Protein AF-A0A7X6CLP2-F1 (afdb_monomer_lite)

Structure (mmCIF, N/CA/C/O backbone):
data_AF-A0A7X6CLP2-F1
#
_entry.id   AF-A0A7X6CLP2-F1
#
loop_
_atom_site.group_PDB
_atom_site.id
_atom_site.type_symbol
_atom_site.label_atom_id
_atom_site.label_alt_id
_atom_site.label_comp_id
_atom_site.label_asym_id
_atom_site.label_entity_id
_atom_site.label_seq_id
_atom_site.pdbx_PDB_ins_code
_atom_site.Cartn_x
_atom_site.Cartn_y
_atom_site.Cartn_z
_atom_site.occupancy
_atom_site.B_iso_or_equiv
_atom_site.auth_seq_id
_atom_site.auth_comp_id
_atom_site.auth_asym_id
_atom_site.auth_atom_id
_atom_site.pdbx_PDB_model_num
ATOM 1 N N . MET A 1 1 ? 33.850 -14.300 28.738 1.00 42.66 1 MET A N 1
ATOM 2 C CA . MET A 1 1 ? 34.182 -12.861 28.659 1.00 42.66 1 MET A CA 1
ATOM 3 C C . MET A 1 1 ? 33.510 -12.278 27.427 1.00 42.66 1 MET A C 1
ATOM 5 O O . MET A 1 1 ? 34.044 -12.449 26.347 1.00 42.66 1 MET A O 1
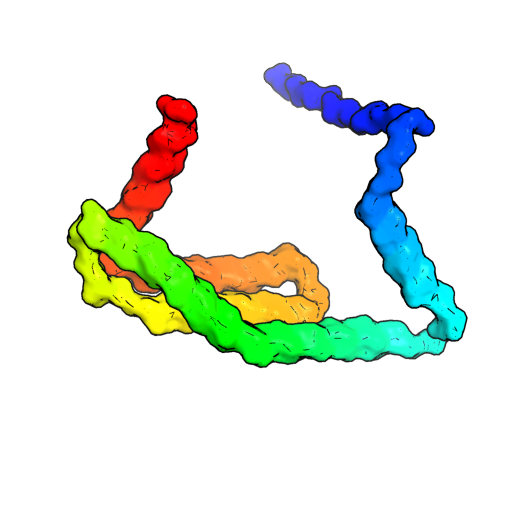ATOM 9 N N . THR A 1 2 ? 32.344 -11.651 27.601 1.00 39.56 2 THR A N 1
ATOM 10 C CA . THR A 1 2 ? 31.773 -10.596 26.737 1.00 39.56 2 THR A CA 1
ATOM 11 C C . THR A 1 2 ? 30.678 -9.920 27.561 1.00 39.56 2 THR A C 1
ATOM 13 O O . THR A 1 2 ? 29.558 -10.418 27.668 1.00 39.56 2 THR A O 1
ATOM 16 N N . THR A 1 3 ? 31.055 -8.846 28.245 1.00 40.41 3 THR A N 1
ATOM 17 C CA . THR A 1 3 ? 30.178 -8.030 29.085 1.00 40.41 3 THR A CA 1
ATOM 18 C C . THR A 1 3 ? 29.421 -7.062 28.180 1.00 40.41 3 THR A C 1
ATOM 20 O O . THR A 1 3 ? 30.044 -6.271 27.478 1.00 40.41 3 THR A O 1
ATOM 23 N N . TYR A 1 4 ? 28.091 -7.130 28.174 1.00 40.06 4 TYR A N 1
ATOM 24 C CA . TYR A 1 4 ? 27.251 -6.109 27.548 1.00 40.06 4 TYR A CA 1
ATOM 25 C C . TYR A 1 4 ? 27.248 -4.853 28.434 1.00 40.06 4 TYR A C 1
ATOM 27 O O . TYR A 1 4 ? 26.977 -4.983 29.632 1.00 40.06 4 TYR A O 1
ATOM 35 N N . PRO A 1 5 ? 27.519 -3.645 27.907 1.00 47.09 5 PRO A N 1
ATOM 36 C CA . PRO A 1 5 ? 27.315 -2.426 28.672 1.00 47.09 5 PRO A CA 1
ATOM 37 C C . PRO A 1 5 ? 25.812 -2.174 28.827 1.00 47.09 5 PRO A C 1
ATOM 39 O O . PRO A 1 5 ? 25.108 -1.770 27.903 1.00 47.09 5 PRO A O 1
ATOM 42 N N . SER A 1 6 ? 25.334 -2.458 30.033 1.00 50.47 6 SER A N 1
ATOM 43 C CA . SER A 1 6 ? 24.035 -2.054 30.546 1.00 50.47 6 SER A CA 1
ATOM 44 C C . SER A 1 6 ? 24.122 -0.593 30.994 1.00 50.47 6 SER A C 1
ATOM 46 O O . SER A 1 6 ? 24.844 -0.298 31.938 1.00 50.47 6 SER A O 1
ATOM 48 N N . SER A 1 7 ? 23.442 0.308 30.283 1.00 41.69 7 SER A N 1
ATOM 49 C CA . SER A 1 7 ? 22.670 1.450 30.806 1.00 41.69 7 SER A CA 1
ATOM 50 C C . SER A 1 7 ? 22.560 2.526 29.724 1.00 41.69 7 SER A C 1
ATOM 52 O O . SER A 1 7 ? 23.464 3.341 29.540 1.00 41.69 7 SER A O 1
ATOM 54 N N . VAL A 1 8 ? 21.426 2.576 29.030 1.00 50.62 8 VAL A N 1
ATOM 55 C CA . VAL A 1 8 ? 20.935 3.871 28.555 1.00 50.62 8 VAL A CA 1
ATOM 56 C C . VAL A 1 8 ? 20.259 4.479 29.774 1.00 50.62 8 VAL A C 1
ATOM 58 O O . VAL A 1 8 ? 19.252 3.953 30.248 1.00 50.62 8 VAL A O 1
ATOM 61 N N . GLN A 1 9 ? 20.886 5.498 30.356 1.00 44.38 9 GLN A N 1
ATOM 62 C CA . GLN A 1 9 ? 20.299 6.224 31.474 1.00 44.38 9 GLN A CA 1
ATOM 63 C C . GLN A 1 9 ? 18.942 6.793 31.028 1.00 44.38 9 GLN A C 1
ATOM 65 O O . GLN A 1 9 ? 18.860 7.341 29.925 1.00 44.38 9 GLN A O 1
ATOM 70 N N . PRO A 1 10 ? 17.873 6.672 31.835 1.00 43.41 10 PRO A N 1
ATOM 71 C CA . PRO A 1 10 ? 16.660 7.429 31.581 1.00 43.41 10 PRO A CA 1
ATOM 72 C C . PRO A 1 10 ? 17.037 8.908 31.606 1.00 43.41 10 PRO A C 1
ATOM 74 O O . PRO A 1 10 ? 17.676 9.374 32.549 1.00 43.41 10 PRO A O 1
ATOM 77 N N . THR A 1 11 ? 16.691 9.617 30.536 1.00 51.22 11 THR A N 1
ATOM 78 C CA . THR A 1 11 ? 16.880 11.057 30.389 1.00 51.22 11 THR A CA 1
ATOM 79 C C . THR A 1 11 ? 16.405 11.740 31.666 1.00 51.22 11 THR A C 1
ATOM 81 O O . THR A 1 11 ? 15.227 11.671 32.019 1.00 51.22 11 THR A O 1
ATOM 84 N N . GLN A 1 12 ? 17.356 12.328 32.389 1.00 45.50 12 GLN A N 1
ATOM 85 C CA . GLN A 1 12 ? 17.127 13.058 33.624 1.00 45.50 12 GLN A CA 1
ATOM 86 C C . GLN A 1 12 ? 16.077 14.139 33.353 1.00 45.50 12 GLN A C 1
ATOM 88 O O . GLN A 1 12 ? 16.285 15.035 32.537 1.00 45.50 12 GLN A O 1
ATOM 93 N N . PHE A 1 13 ? 14.915 13.987 33.982 1.00 48.09 13 PHE A N 1
ATOM 94 C CA . PHE A 1 13 ? 13.800 14.916 33.885 1.00 48.09 13 PHE A CA 1
ATOM 95 C C . PHE A 1 13 ? 14.227 16.223 34.550 1.00 48.09 13 PHE A C 1
ATOM 97 O O . PHE A 1 13 ? 14.425 16.256 35.763 1.00 48.09 13 PHE A O 1
ATOM 104 N N . ASP A 1 14 ? 14.424 17.267 33.753 1.00 52.09 14 ASP A N 1
ATOM 105 C CA . ASP A 1 14 ? 14.790 18.593 34.235 1.00 52.09 14 ASP A CA 1
ATOM 106 C C . ASP A 1 14 ? 13.489 19.341 34.592 1.00 52.09 14 ASP A C 1
ATOM 108 O O . ASP A 1 14 ? 12.725 19.704 33.690 1.00 52.09 14 ASP A O 1
ATOM 112 N N . PRO A 1 15 ? 13.153 19.540 35.882 1.00 51.25 15 PRO A N 1
ATOM 113 C CA . PRO A 1 15 ? 11.829 20.009 36.302 1.00 51.25 15 PRO A CA 1
ATOM 114 C C . PRO A 1 15 ? 11.583 21.506 36.033 1.00 51.25 15 PRO A C 1
ATOM 116 O O . PRO A 1 15 ? 10.597 22.058 36.516 1.00 51.25 15 PRO A O 1
ATOM 119 N N . LEU A 1 16 ? 12.452 22.173 35.265 1.00 47.00 16 LEU A N 1
ATOM 120 C CA . LEU A 1 16 ? 12.363 23.604 34.949 1.00 47.00 16 LEU A CA 1
ATOM 121 C C . LEU A 1 16 ? 12.191 23.915 33.452 1.00 47.00 16 LEU A C 1
ATOM 123 O O . LEU A 1 16 ? 12.126 25.086 33.078 1.00 47.00 16 LEU A O 1
ATOM 127 N N . SER A 1 17 ? 12.049 22.908 32.582 1.00 49.81 17 SER A N 1
ATOM 128 C CA . SER A 1 17 ? 11.700 23.148 31.175 1.00 49.81 17 SER A CA 1
ATOM 129 C C . SER A 1 17 ? 10.192 23.358 31.025 1.00 49.81 17 SER A C 1
ATOM 131 O O . SER A 1 17 ? 9.415 22.419 30.860 1.00 49.81 17 SER A O 1
ATOM 133 N N . HIS A 1 18 ? 9.765 24.619 31.058 1.00 56.34 18 HIS A N 1
ATOM 134 C CA . HIS A 1 18 ? 8.382 25.042 30.817 1.00 56.34 18 HIS A CA 1
ATOM 135 C C . HIS A 1 18 ? 7.982 24.953 29.324 1.00 56.34 18 HIS A C 1
ATOM 137 O O . HIS A 1 18 ? 7.266 25.809 28.807 1.00 56.34 18 HIS A O 1
ATOM 143 N N . SER A 1 19 ? 8.430 23.919 28.604 1.00 58.50 19 SER A N 1
ATOM 144 C CA . SER A 1 19 ? 7.858 23.576 27.301 1.00 58.50 19 SER A CA 1
ATOM 145 C C . SER A 1 19 ? 6.644 22.687 27.548 1.00 58.50 19 SER A C 1
ATOM 147 O O . SER A 1 19 ? 6.760 21.572 28.049 1.00 58.50 19 SER A O 1
ATOM 149 N N . VAL A 1 20 ? 5.450 23.222 27.287 1.00 62.91 20 VAL A N 1
ATOM 150 C CA . VAL A 1 20 ? 4.208 22.450 27.374 1.00 62.91 20 VAL A CA 1
ATOM 151 C C . VAL A 1 20 ? 4.334 21.294 26.395 1.00 62.91 20 VAL A C 1
ATOM 153 O O . VAL A 1 20 ? 4.272 21.498 25.183 1.00 62.91 20 VAL A O 1
ATOM 156 N N . ASP A 1 21 ? 4.536 20.089 26.919 1.00 77.38 21 ASP A N 1
ATOM 157 C CA . ASP A 1 21 ? 4.573 18.892 26.102 1.00 77.38 21 ASP A CA 1
ATOM 158 C C . ASP A 1 21 ? 3.188 18.709 25.462 1.00 77.38 21 ASP A C 1
ATOM 160 O O . ASP A 1 21 ? 2.190 18.333 26.096 1.00 77.38 21 ASP A O 1
ATOM 164 N N . LEU A 1 22 ? 3.110 19.073 24.181 1.00 77.06 22 LEU A N 1
ATOM 165 C CA . LEU A 1 22 ? 1.892 19.021 23.381 1.00 77.06 22 LEU A CA 1
ATOM 166 C C . LEU A 1 22 ? 1.343 17.592 23.327 1.00 77.06 22 LEU A C 1
ATOM 168 O O . LEU A 1 22 ? 0.128 17.406 23.251 1.00 77.06 22 LEU A O 1
ATOM 172 N N . SER A 1 23 ? 2.216 16.585 23.431 1.00 69.81 23 SER A N 1
ATOM 173 C CA . SER A 1 23 ? 1.815 15.182 23.441 1.00 69.81 23 SER A CA 1
ATOM 174 C C . SER A 1 23 ? 1.077 14.813 24.734 1.00 69.81 23 SER A C 1
ATOM 176 O O . SER A 1 23 ? 0.006 14.204 24.679 1.00 69.81 23 SER A O 1
ATOM 178 N N . VAL A 1 24 ? 1.569 15.277 25.889 1.00 76.31 24 VAL A N 1
ATOM 179 C CA . VAL A 1 24 ? 0.961 15.041 27.209 1.00 76.31 24 VAL A CA 1
ATOM 180 C C . VAL A 1 24 ? -0.364 15.783 27.340 1.00 76.31 24 VAL A C 1
ATOM 182 O O . VAL A 1 24 ? -1.363 15.196 27.756 1.00 76.31 24 VAL A O 1
ATOM 185 N N . SER A 1 25 ? -0.413 17.052 26.935 1.00 79.94 25 SER A N 1
ATOM 186 C CA . SER A 1 25 ? -1.651 17.842 26.987 1.00 79.94 25 SER A CA 1
ATOM 187 C C . SER A 1 25 ? -2.732 17.295 26.046 1.00 79.94 25 SER A C 1
ATOM 189 O O . SER A 1 25 ? -3.909 17.237 26.416 1.00 79.94 25 SER A O 1
ATOM 191 N N . PHE A 1 26 ? -2.352 16.809 24.860 1.00 75.94 26 PHE A N 1
ATOM 192 C CA . PHE A 1 26 ? -3.268 16.120 23.954 1.00 75.94 26 PHE A CA 1
ATOM 193 C C . PHE A 1 26 ? -3.785 14.809 24.557 1.00 75.94 26 PHE A C 1
ATOM 195 O O . PHE A 1 26 ? -4.996 14.569 24.547 1.00 75.94 26 PHE A O 1
ATOM 202 N N . ALA A 1 27 ? -2.900 13.991 25.138 1.00 77.50 27 ALA A N 1
ATOM 203 C CA . ALA A 1 27 ? -3.268 12.737 25.791 1.00 77.50 27 ALA A CA 1
ATOM 204 C C . ALA A 1 27 ? -4.218 12.963 26.980 1.00 77.50 27 ALA A C 1
ATOM 206 O O . ALA A 1 27 ? -5.245 12.293 27.095 1.00 77.50 27 ALA A O 1
ATOM 207 N N . GLN A 1 28 ? -3.945 13.961 27.822 1.00 77.44 28 GLN A N 1
ATOM 208 C CA . GLN A 1 28 ? -4.807 14.335 28.946 1.00 77.44 28 GLN A CA 1
ATOM 209 C C . GLN A 1 28 ? -6.188 14.801 28.476 1.00 77.44 28 GLN A C 1
ATOM 211 O O . GLN A 1 28 ? -7.209 14.349 28.998 1.00 77.44 28 GLN A O 1
ATOM 216 N N . LYS A 1 29 ? -6.242 15.653 27.444 1.00 82.31 29 LYS A N 1
ATOM 217 C CA . LYS A 1 29 ? -7.504 16.123 26.856 1.00 82.31 29 LYS A CA 1
ATOM 218 C C . LYS A 1 29 ? -8.305 14.979 26.229 1.00 82.31 29 LYS A C 1
ATOM 220 O O . LYS A 1 29 ? -9.534 14.973 26.310 1.00 82.31 29 LYS A O 1
ATOM 225 N N . TYR A 1 30 ? -7.625 13.999 25.637 1.00 75.12 30 TYR A N 1
ATOM 226 C CA . TYR A 1 30 ? -8.244 12.792 25.095 1.00 75.12 30 TYR A CA 1
ATOM 227 C C . TYR A 1 30 ? -8.872 11.929 26.198 1.00 75.12 30 TYR A C 1
ATOM 229 O O . TYR A 1 30 ? -10.046 11.575 26.100 1.00 75.12 30 TYR A O 1
ATOM 237 N N . ILE A 1 31 ? -8.138 11.661 27.283 1.00 79.56 31 ILE A N 1
ATOM 238 C CA . ILE A 1 31 ? -8.634 10.885 28.431 1.00 79.56 31 ILE A CA 1
ATOM 239 C C . ILE A 1 31 ? -9.816 11.598 29.104 1.00 79.56 31 ILE A C 1
ATOM 241 O O . ILE A 1 31 ? -10.826 10.967 29.408 1.00 79.56 31 ILE A O 1
ATOM 245 N N . ALA A 1 32 ? -9.743 12.922 29.273 1.00 77.25 32 ALA A N 1
ATOM 246 C CA . ALA A 1 32 ? -10.837 13.718 29.830 1.00 77.25 32 ALA A CA 1
ATOM 247 C C . ALA A 1 32 ? -12.110 13.648 28.969 1.00 77.25 32 ALA A C 1
ATOM 249 O O . ALA A 1 32 ? -13.213 13.557 29.502 1.00 77.25 32 ALA A O 1
ATOM 250 N N . LYS A 1 33 ? -11.965 13.625 27.637 1.00 75.06 33 LYS A N 1
ATOM 251 C CA . LYS A 1 33 ? -13.085 13.462 26.699 1.00 75.06 33 LYS A CA 1
ATOM 252 C C . LYS A 1 33 ? -13.723 12.070 26.767 1.00 75.06 33 LYS A C 1
ATOM 254 O O . LYS A 1 33 ? -14.919 11.954 26.524 1.00 75.06 33 LYS A O 1
ATOM 259 N N . MET A 1 34 ? -12.945 11.038 27.096 1.00 64.25 34 MET A N 1
ATOM 260 C CA . MET A 1 34 ? -13.447 9.671 27.290 1.00 64.25 34 MET A CA 1
ATOM 261 C C . MET A 1 34 ? -14.160 9.494 28.640 1.00 64.25 34 MET A C 1
ATOM 263 O O . MET A 1 34 ? -15.060 8.675 28.752 1.00 64.25 34 MET A O 1
ATOM 267 N N . LYS A 1 35 ? -13.812 10.289 29.660 1.00 65.25 35 LYS A N 1
ATOM 268 C CA . LYS A 1 35 ? -14.355 10.177 31.027 1.00 65.25 35 LYS A CA 1
ATOM 269 C C . LYS A 1 35 ? -15.652 10.977 31.268 1.00 65.25 35 LYS A C 1
ATOM 271 O O . LYS A 1 35 ? -16.000 11.242 32.417 1.00 65.25 35 LYS A O 1
ATOM 276 N N . GLY A 1 36 ? -16.349 11.397 30.206 1.00 56.81 36 GLY A N 1
ATOM 277 C CA . GLY A 1 36 ? -17.639 12.096 30.305 1.00 56.81 36 GLY A CA 1
ATOM 278 C C . GLY A 1 36 ? -18.715 11.267 31.033 1.00 56.81 36 GLY A C 1
ATOM 279 O O . GLY A 1 36 ? -18.603 10.041 31.092 1.00 56.81 36 GLY A O 1
ATOM 280 N N . PRO A 1 37 ? -19.754 11.905 31.612 1.00 51.00 37 PRO A N 1
ATOM 281 C CA . PRO A 1 37 ? -20.699 11.257 32.518 1.00 51.00 37 PRO A CA 1
ATOM 282 C C . PRO A 1 37 ? -21.648 10.342 31.734 1.00 51.00 37 PRO A C 1
ATOM 284 O O . PRO A 1 37 ? -22.687 10.761 31.235 1.00 51.00 37 PRO A O 1
ATOM 287 N N . GLY A 1 38 ? -21.249 9.083 31.598 1.00 50.75 38 GLY A N 1
ATOM 288 C CA . GLY A 1 38 ? -21.994 8.042 30.895 1.00 50.75 38 GLY A CA 1
ATOM 289 C C . GLY A 1 38 ? -21.322 6.682 31.056 1.00 50.75 38 GLY A C 1
ATOM 290 O O . GLY A 1 38 ? -21.154 5.950 30.087 1.00 50.75 38 GLY A O 1
ATOM 291 N N . GLY A 1 39 ? -20.864 6.375 32.272 1.00 53.69 39 GLY A N 1
ATOM 292 C CA . GLY A 1 39 ? -20.317 5.067 32.609 1.00 53.69 39 GLY A CA 1
ATOM 293 C C . GLY A 1 39 ? -21.437 4.044 32.780 1.00 53.69 39 GLY A C 1
ATOM 294 O O . GLY A 1 39 ? -22.248 4.176 33.692 1.00 53.69 39 GLY A O 1
ATOM 295 N N . GLY A 1 40 ? -21.458 3.025 31.919 1.00 47.88 40 GLY A N 1
ATOM 296 C CA . GLY A 1 40 ? -22.268 1.820 32.117 1.00 47.88 40 GLY A CA 1
ATOM 297 C C . GLY A 1 40 ? -22.824 1.215 30.827 1.00 47.88 40 GLY A C 1
ATOM 298 O O . GLY A 1 40 ? -23.984 1.423 30.502 1.00 47.88 40 GLY A O 1
ATOM 299 N N . GLY A 1 41 ? -22.015 0.434 30.101 1.00 46.53 41 GLY A N 1
ATOM 300 C CA . GLY A 1 41 ? -22.531 -0.640 29.231 1.00 46.53 41 GLY A CA 1
ATOM 301 C C . GLY A 1 41 ? -22.678 -0.395 27.721 1.00 46.53 41 GLY A C 1
ATOM 302 O O . GLY A 1 41 ? -23.073 -1.323 27.025 1.00 46.53 41 GLY A O 1
ATOM 303 N N . VAL A 1 42 ? -22.343 0.784 27.174 1.00 52.00 42 VAL A N 1
ATOM 304 C CA . VAL A 1 42 ? -22.531 1.089 25.726 1.00 52.00 42 VAL A CA 1
ATOM 305 C C . VAL A 1 42 ? -21.210 1.348 24.964 1.00 52.00 42 VAL A C 1
ATOM 307 O O . VAL A 1 42 ? -21.217 1.532 23.746 1.00 52.00 42 VAL A O 1
ATOM 310 N N . GLU A 1 43 ? -20.059 1.334 25.645 1.00 52.44 43 GLU A N 1
ATOM 311 C CA . GLU A 1 43 ? -18.766 1.765 25.074 1.00 52.44 43 GLU A CA 1
ATOM 312 C C . GLU A 1 43 ? -18.246 0.904 23.913 1.00 52.44 43 GLU A C 1
ATOM 314 O O . GLU A 1 43 ? -17.730 1.463 22.940 1.00 52.44 43 GLU A O 1
ATOM 319 N N . ASP A 1 44 ? -18.429 -0.418 23.968 1.00 54.72 44 ASP A N 1
ATOM 320 C CA . ASP A 1 44 ? -17.861 -1.336 22.965 1.00 54.72 44 ASP A CA 1
ATOM 321 C C . ASP A 1 44 ? -18.419 -1.029 21.561 1.00 54.72 44 ASP A C 1
ATOM 323 O O . ASP A 1 44 ? -17.699 -0.841 20.579 1.00 54.72 44 ASP A O 1
ATOM 327 N N . ASN A 1 45 ? -19.722 -0.748 21.510 1.00 62.41 45 ASN A N 1
ATOM 328 C CA . ASN A 1 45 ? -20.437 -0.397 20.290 1.00 62.41 45 ASN A CA 1
ATOM 329 C C . ASN A 1 45 ? -20.105 1.002 19.738 1.00 62.41 45 ASN A C 1
ATOM 331 O O . ASN A 1 45 ? -20.397 1.278 18.573 1.00 62.41 45 ASN A O 1
ATOM 335 N N . PHE A 1 46 ? -19.588 1.937 20.539 1.00 68.94 46 PHE A N 1
ATOM 336 C CA . PHE A 1 46 ? -19.301 3.298 20.066 1.00 68.94 46 PHE A CA 1
ATOM 337 C C . PHE A 1 46 ? -17.932 3.384 19.390 1.00 68.94 46 PHE A C 1
ATOM 339 O O . PHE A 1 46 ? -17.799 3.978 18.314 1.00 68.94 46 PHE A O 1
ATOM 346 N N . VAL A 1 47 ? -16.917 2.765 19.997 1.00 74.56 47 VAL A N 1
ATOM 347 C CA . VAL A 1 47 ? -15.557 2.730 19.449 1.00 74.56 47 VAL A CA 1
ATOM 348 C C . VAL A 1 47 ? -15.512 1.877 18.183 1.00 74.56 47 VAL A C 1
ATOM 350 O O . VAL A 1 47 ? -14.926 2.314 17.188 1.00 74.56 47 VAL A O 1
ATOM 353 N N . GLU A 1 48 ? -16.191 0.728 18.173 1.00 75.31 48 GLU A N 1
ATOM 354 C CA . GLU A 1 48 ? -16.325 -0.117 16.983 1.00 75.31 48 GLU A CA 1
ATOM 355 C C . GLU A 1 48 ? -17.048 0.594 15.844 1.00 75.31 48 GLU A C 1
ATOM 357 O O . GLU A 1 48 ? -16.514 0.674 14.737 1.00 75.31 48 GLU A O 1
ATOM 362 N N . ARG A 1 49 ? -18.207 1.216 16.108 1.00 77.06 49 ARG A N 1
ATOM 363 C CA . ARG A 1 49 ? -18.938 1.972 15.075 1.00 77.06 49 ARG A CA 1
ATOM 364 C C . ARG A 1 49 ? -18.127 3.135 14.520 1.00 77.06 49 ARG A C 1
ATOM 366 O O . ARG A 1 49 ? -18.172 3.395 13.317 1.00 77.06 49 ARG A O 1
ATOM 373 N N . ARG A 1 50 ? -17.351 3.825 15.360 1.00 81.56 50 ARG A N 1
ATOM 374 C CA . ARG A 1 50 ? -16.464 4.903 14.904 1.00 81.56 50 ARG A CA 1
ATOM 375 C C . ARG A 1 50 ? -15.336 4.367 14.020 1.00 81.56 50 ARG A C 1
ATOM 377 O O . ARG A 1 50 ? -15.069 4.977 12.985 1.00 81.56 50 ARG A O 1
ATOM 384 N N . ARG A 1 51 ? -14.681 3.261 14.393 1.00 80.44 51 ARG A N 1
ATOM 385 C CA . ARG A 1 51 ? -13.619 2.655 13.568 1.00 80.44 51 ARG A CA 1
ATOM 386 C C . ARG A 1 51 ? -14.162 2.105 12.262 1.00 80.44 51 ARG A C 1
ATOM 388 O O . ARG A 1 51 ? -13.589 2.410 11.227 1.00 80.44 51 ARG A O 1
ATOM 395 N N . ALA A 1 52 ? -15.287 1.397 12.285 1.00 83.00 52 ALA A N 1
ATOM 396 C CA . ALA A 1 52 ? -15.955 0.927 11.074 1.00 83.00 52 ALA A CA 1
ATOM 397 C C . ALA A 1 52 ? -16.337 2.101 10.156 1.00 83.00 52 ALA A C 1
ATOM 399 O O . ALA A 1 52 ? -16.094 2.060 8.951 1.00 83.00 52 ALA A O 1
ATOM 400 N N . GLY A 1 53 ? -16.847 3.199 10.725 1.00 85.50 53 GLY A N 1
ATOM 401 C CA . GLY A 1 53 ? -17.123 4.430 9.983 1.00 85.50 53 GLY A CA 1
ATOM 402 C C . GLY A 1 53 ? -15.867 5.085 9.398 1.00 85.50 53 GLY A C 1
ATOM 403 O O . GLY A 1 53 ? -15.908 5.610 8.287 1.00 85.50 53 GLY A O 1
ATOM 404 N N . MET A 1 54 ? -14.739 5.038 10.110 1.00 88.00 54 MET A N 1
ATOM 405 C CA . MET A 1 54 ? -13.449 5.530 9.618 1.00 88.00 54 MET A CA 1
ATOM 406 C C . MET A 1 54 ? -12.885 4.637 8.511 1.00 88.00 54 MET A C 1
ATOM 408 O O . MET A 1 54 ? -12.490 5.153 7.471 1.00 88.00 54 MET A O 1
ATOM 412 N N . ALA A 1 55 ? -12.909 3.319 8.698 1.00 88.25 55 ALA A N 1
ATOM 413 C CA . ALA A 1 55 ? -12.471 2.339 7.713 1.00 88.25 55 ALA A CA 1
ATOM 414 C C . ALA A 1 55 ? -13.290 2.446 6.422 1.00 88.25 55 ALA A C 1
ATOM 416 O O . ALA A 1 55 ? -12.722 2.454 5.335 1.00 88.25 55 ALA A O 1
ATOM 417 N N . LYS A 1 56 ? -14.610 2.641 6.529 1.00 88.69 56 LYS A N 1
ATOM 418 C CA . LYS A 1 56 ? -15.476 2.904 5.375 1.00 88.69 56 LYS A CA 1
ATOM 419 C C . LYS A 1 56 ? -15.044 4.161 4.615 1.00 88.69 56 LYS A C 1
ATOM 421 O O . LYS A 1 56 ? -14.862 4.097 3.405 1.00 88.69 56 LYS A O 1
ATOM 426 N N . LYS A 1 57 ? -14.804 5.274 5.316 1.00 90.88 57 LYS A N 1
ATOM 427 C CA . LYS A 1 57 ? -14.300 6.511 4.690 1.00 90.88 57 LYS A CA 1
ATOM 428 C C . LYS A 1 57 ? -12.930 6.320 4.037 1.00 90.88 57 LYS A C 1
ATOM 430 O O . LYS A 1 57 ? -12.692 6.860 2.964 1.00 90.88 57 LYS A O 1
ATOM 435 N N . MET A 1 58 ? -12.040 5.561 4.677 1.00 90.25 58 MET A N 1
ATOM 436 C CA . MET A 1 58 ? -10.723 5.228 4.127 1.00 90.25 58 MET A CA 1
ATOM 437 C C . MET A 1 58 ? -10.842 4.363 2.869 1.00 90.25 58 MET A C 1
ATOM 439 O O . MET A 1 58 ? -10.127 4.608 1.907 1.00 90.25 58 MET A O 1
ATOM 443 N N . LEU A 1 59 ? -11.760 3.394 2.837 1.00 89.62 59 LEU A N 1
ATOM 444 C CA . LEU A 1 59 ? -12.034 2.582 1.646 1.00 89.62 59 LEU A CA 1
ATOM 445 C C . LEU A 1 59 ? -12.628 3.415 0.505 1.00 89.62 59 LEU A C 1
ATOM 447 O O . LEU A 1 59 ? -12.233 3.245 -0.647 1.00 89.62 59 LEU A O 1
ATOM 451 N N . GLU A 1 60 ? -13.547 4.331 0.812 1.00 89.56 60 GLU A N 1
ATOM 452 C CA . GLU A 1 60 ? -14.147 5.241 -0.171 1.00 89.56 60 GLU A CA 1
ATOM 453 C C . GLU A 1 60 ? -13.104 6.184 -0.788 1.00 89.56 60 GLU A C 1
ATOM 455 O O . GLU A 1 60 ? -13.113 6.407 -2.000 1.00 89.56 60 GLU A O 1
ATOM 460 N N . SER A 1 61 ? -12.166 6.696 0.015 1.00 90.12 61 SER A N 1
ATOM 461 C CA . SER A 1 61 ? -11.079 7.548 -0.477 1.00 90.12 61 SER A CA 1
ATOM 462 C C . SER A 1 61 ? -9.931 6.767 -1.117 1.00 90.12 61 SER A C 1
ATOM 464 O O . SER A 1 61 ? -9.168 7.345 -1.892 1.00 90.12 61 SER A O 1
ATOM 466 N N . LEU A 1 62 ? -9.808 5.462 -0.850 1.00 89.25 62 LEU A N 1
ATOM 467 C CA . LEU A 1 62 ? -8.663 4.662 -1.277 1.00 89.25 62 LEU A CA 1
ATOM 468 C C . LEU A 1 62 ? -8.445 4.735 -2.789 1.00 89.25 62 LEU A C 1
ATOM 470 O O . LEU A 1 62 ? -7.319 4.917 -3.230 1.00 89.25 62 LEU A O 1
ATOM 474 N N . ARG A 1 63 ? -9.511 4.659 -3.594 1.00 83.56 63 ARG A N 1
ATOM 475 C CA . ARG A 1 63 ? -9.388 4.736 -5.060 1.00 83.56 63 ARG A CA 1
ATOM 476 C C . ARG A 1 63 ? -8.797 6.063 -5.532 1.00 83.56 63 ARG A C 1
ATOM 478 O O . ARG A 1 63 ? -7.908 6.057 -6.380 1.00 83.56 63 ARG A O 1
ATOM 485 N N . SER A 1 64 ? -9.266 7.188 -4.990 1.00 86.69 64 SER A N 1
ATOM 486 C CA . SER A 1 64 ? -8.775 8.503 -5.415 1.00 86.69 64 SER A CA 1
ATOM 487 C C . SER A 1 64 ? -7.346 8.745 -4.936 1.00 86.69 64 SER A C 1
ATOM 489 O O . SER A 1 64 ? -6.518 9.229 -5.704 1.00 86.69 64 SER A O 1
ATOM 491 N N . VAL A 1 65 ? -7.027 8.341 -3.704 1.00 85.50 65 VAL A N 1
ATOM 492 C CA . VAL A 1 65 ? -5.680 8.468 -3.137 1.00 85.50 65 VAL A CA 1
ATOM 493 C C . VAL A 1 65 ? -4.690 7.558 -3.865 1.00 85.50 65 VAL A C 1
ATOM 495 O O . VAL A 1 65 ? -3.586 8.006 -4.173 1.00 85.50 65 VAL A O 1
ATOM 498 N N . SER A 1 66 ? -5.070 6.321 -4.203 1.00 84.06 66 SER A N 1
ATOM 499 C CA . SER A 1 66 ? -4.257 5.425 -5.035 1.00 84.06 66 SER A CA 1
ATOM 500 C C . SER A 1 66 ? -3.972 6.043 -6.405 1.00 84.06 66 SER A C 1
ATOM 502 O O . SER A 1 66 ? -2.813 6.094 -6.804 1.00 84.06 66 SER A O 1
ATOM 504 N N . ALA A 1 67 ? -4.986 6.589 -7.086 1.00 83.12 67 ALA A N 1
ATOM 505 C CA . ALA A 1 67 ? -4.804 7.243 -8.385 1.00 83.12 67 ALA A CA 1
ATOM 506 C C . ALA A 1 67 ? -3.886 8.476 -8.297 1.00 83.12 67 ALA A C 1
ATOM 508 O O . ALA A 1 67 ? -2.965 8.628 -9.093 1.00 83.12 67 ALA A O 1
ATOM 509 N N . GLN A 1 68 ? -4.078 9.333 -7.290 1.00 85.44 68 GLN A N 1
ATOM 510 C CA . GLN A 1 68 ? -3.212 10.496 -7.065 1.00 85.44 68 GLN A CA 1
ATOM 511 C C . GLN A 1 68 ? -1.770 10.101 -6.743 1.00 85.44 68 GLN A C 1
ATOM 513 O O . GLN A 1 68 ? -0.831 10.771 -7.172 1.00 85.44 68 GLN A O 1
ATOM 518 N N . SER A 1 69 ? -1.591 9.035 -5.966 1.00 82.62 69 SER A N 1
ATOM 519 C CA . SER A 1 69 ? -0.266 8.530 -5.610 1.00 82.62 69 SER A CA 1
ATOM 520 C C . SER A 1 69 ? 0.430 7.953 -6.837 1.00 82.62 69 SER A C 1
ATOM 522 O O . SER A 1 69 ? 1.598 8.256 -7.050 1.00 82.62 69 SER A O 1
ATOM 524 N N . TRP A 1 70 ? -0.304 7.225 -7.686 1.00 82.88 70 TRP A N 1
ATOM 525 C CA . TRP A 1 70 ? 0.204 6.736 -8.964 1.00 82.88 70 TRP A CA 1
ATOM 526 C C . TRP A 1 70 ? 0.693 7.876 -9.861 1.00 82.88 70 TRP A C 1
ATOM 528 O O . TRP A 1 70 ? 1.842 7.842 -10.277 1.00 82.88 70 TRP A O 1
ATOM 538 N N . ILE A 1 71 ? -0.106 8.930 -10.063 1.00 84.38 71 ILE A N 1
ATOM 539 C CA . ILE A 1 71 ? 0.293 10.096 -10.878 1.00 84.38 71 ILE A CA 1
ATOM 540 C C . ILE A 1 71 ? 1.607 10.709 -10.366 1.00 84.38 71 ILE A C 1
ATOM 542 O O . ILE A 1 71 ? 2.488 11.077 -11.140 1.00 84.38 71 ILE A O 1
ATOM 546 N N . LYS A 1 72 ? 1.776 10.811 -9.042 1.00 84.88 72 LYS A N 1
ATOM 547 C CA . LYS A 1 72 ? 3.025 11.314 -8.448 1.00 84.88 72 LYS A CA 1
ATOM 548 C C . LYS A 1 72 ? 4.197 10.371 -8.704 1.00 84.88 72 LYS A C 1
ATOM 550 O O . LYS A 1 72 ? 5.280 10.837 -9.048 1.00 84.88 72 LYS A O 1
ATOM 555 N N . THR A 1 73 ? 3.991 9.071 -8.523 1.00 83.25 73 THR A N 1
ATOM 556 C CA . THR A 1 73 ? 5.014 8.052 -8.765 1.00 83.25 73 THR A CA 1
ATOM 557 C C . THR A 1 73 ? 5.414 8.008 -10.236 1.00 83.25 73 THR A C 1
ATOM 559 O O . THR A 1 73 ? 6.601 7.964 -10.527 1.00 83.25 73 THR A O 1
ATOM 562 N N . GLU A 1 74 ? 4.460 8.112 -11.155 1.00 82.69 74 GLU A N 1
ATOM 563 C CA . GLU A 1 74 ? 4.684 8.188 -12.597 1.00 82.69 74 GLU A CA 1
ATOM 564 C C . GLU A 1 74 ? 5.504 9.423 -12.982 1.00 82.69 74 GLU A C 1
ATOM 566 O O . GLU A 1 74 ? 6.486 9.303 -13.709 1.00 82.69 74 GLU A O 1
ATOM 571 N N . ASN A 1 75 ? 5.192 10.598 -12.430 1.00 84.88 75 ASN A N 1
ATOM 572 C CA . ASN A 1 75 ? 5.984 11.811 -12.662 1.00 84.88 75 ASN A CA 1
ATOM 573 C C . ASN A 1 75 ? 7.444 11.672 -12.192 1.00 84.88 75 ASN A C 1
ATOM 575 O O . ASN A 1 75 ? 8.352 12.223 -12.809 1.00 84.88 75 ASN A O 1
ATOM 579 N N . LEU A 1 76 ? 7.688 10.945 -11.098 1.00 83.00 76 LEU A N 1
ATOM 580 C CA . LEU A 1 76 ? 9.044 10.686 -10.606 1.00 83.00 76 LEU A CA 1
ATOM 581 C C . LEU A 1 76 ? 9.758 9.612 -11.434 1.00 83.00 76 LEU A C 1
ATOM 583 O O . LEU A 1 76 ? 10.932 9.769 -11.764 1.00 83.00 76 LEU A O 1
ATOM 587 N N . LEU A 1 77 ? 9.054 8.530 -11.770 1.00 79.12 77 LEU A N 1
ATOM 588 C CA . LEU A 1 77 ? 9.605 7.412 -12.526 1.00 79.12 77 LEU A CA 1
ATOM 589 C C . LEU A 1 77 ? 9.891 7.798 -13.969 1.00 79.12 77 LEU A C 1
ATOM 591 O O . LEU A 1 77 ? 10.968 7.488 -14.441 1.00 79.12 77 LEU A O 1
ATOM 595 N N . SER A 1 78 ? 8.994 8.506 -14.653 1.00 80.62 78 SER A N 1
ATOM 596 C CA . SER A 1 78 ? 9.193 8.956 -16.040 1.00 80.62 78 SER A CA 1
ATOM 597 C C . SER A 1 78 ? 10.524 9.683 -16.229 1.00 80.62 78 SER A C 1
ATOM 599 O O . SER A 1 78 ? 11.250 9.390 -17.175 1.00 80.62 78 SER A O 1
ATOM 601 N N . LYS A 1 79 ? 10.910 10.543 -15.279 1.00 80.19 79 LYS A N 1
ATOM 602 C CA . LYS A 1 79 ? 12.224 11.196 -15.283 1.00 80.19 79 LYS A CA 1
ATOM 603 C C . LYS A 1 79 ? 13.379 10.186 -15.208 1.00 80.19 79 LYS A C 1
ATOM 605 O O . LYS A 1 79 ? 14.300 10.248 -16.013 1.00 80.19 79 LYS A O 1
ATOM 610 N N . ILE A 1 80 ? 13.302 9.242 -14.273 1.00 77.38 80 ILE A N 1
ATOM 611 C CA . ILE A 1 80 ? 14.327 8.210 -14.043 1.00 77.38 80 ILE A CA 1
ATOM 612 C C . ILE A 1 80 ? 14.401 7.224 -15.224 1.00 77.38 80 ILE A C 1
ATOM 614 O O . ILE A 1 80 ? 15.487 6.815 -15.623 1.00 77.38 80 ILE A O 1
ATOM 618 N N . LEU A 1 81 ? 13.259 6.856 -15.808 1.00 75.62 81 LEU A N 1
ATOM 619 C CA . LEU A 1 81 ? 13.156 5.932 -16.939 1.00 75.62 81 LEU A CA 1
ATOM 620 C C . LEU A 1 81 ? 13.824 6.519 -18.186 1.00 75.62 81 LEU A C 1
ATOM 622 O O . LEU A 1 81 ? 14.573 5.812 -18.857 1.00 75.62 81 LEU A O 1
ATOM 626 N N . VAL A 1 82 ? 13.621 7.817 -18.442 1.00 76.44 82 VAL A N 1
ATOM 627 C CA . VAL A 1 82 ? 14.306 8.550 -19.519 1.00 76.44 82 VAL A CA 1
ATOM 628 C C . VAL A 1 82 ? 15.810 8.644 -19.253 1.00 76.44 82 VAL A C 1
ATOM 630 O O . VAL A 1 82 ? 16.599 8.378 -20.156 1.00 76.44 82 VAL A O 1
ATOM 633 N N . GLU A 1 83 ? 16.223 8.978 -18.026 1.00 78.06 83 GLU A N 1
ATOM 634 C CA . GLU A 1 83 ? 17.643 9.116 -17.659 1.00 78.06 83 GLU A CA 1
ATOM 635 C C . GLU A 1 83 ? 18.424 7.794 -17.757 1.00 78.06 83 GLU A C 1
ATOM 637 O O . GLU A 1 83 ? 19.605 7.803 -18.106 1.00 78.06 83 GLU A O 1
ATOM 642 N N . HIS A 1 84 ? 17.780 6.657 -17.484 1.00 74.88 84 HIS A N 1
ATOM 643 C CA . HIS A 1 84 ? 18.425 5.340 -17.471 1.00 74.88 84 HIS A CA 1
ATOM 644 C C . HIS A 1 84 ? 18.105 4.456 -18.685 1.00 74.88 84 HIS A C 1
ATOM 646 O O . HIS A 1 84 ? 18.565 3.316 -18.729 1.00 74.88 84 HIS A O 1
ATOM 652 N N . GLY A 1 85 ? 17.345 4.953 -19.669 1.00 71.75 85 GLY A N 1
ATOM 653 C CA . GLY A 1 85 ? 17.014 4.206 -20.890 1.00 71.75 85 GLY A CA 1
ATOM 654 C C . GLY A 1 85 ? 16.249 2.904 -20.629 1.00 71.75 85 GLY A C 1
ATOM 655 O O . GLY A 1 85 ? 16.382 1.944 -21.387 1.00 71.75 85 GLY A O 1
ATOM 656 N N . VAL A 1 86 ? 15.483 2.848 -19.537 1.00 72.94 86 VAL A N 1
ATOM 657 C CA . VAL A 1 86 ? 14.696 1.666 -19.168 1.00 72.94 86 VAL A CA 1
ATOM 658 C C . VAL A 1 86 ? 13.516 1.552 -20.125 1.00 72.94 86 VAL A C 1
ATOM 660 O O . VAL A 1 86 ? 12.797 2.526 -20.347 1.00 72.94 86 VAL A O 1
ATOM 663 N N . ASN A 1 87 ? 13.295 0.356 -20.673 1.00 71.06 87 ASN A N 1
ATOM 664 C CA . ASN A 1 87 ? 12.155 0.115 -21.546 1.00 71.06 87 ASN A CA 1
ATOM 665 C C . ASN A 1 87 ? 10.847 0.234 -20.745 1.00 71.06 87 ASN A C 1
ATOM 667 O O . ASN A 1 87 ? 10.568 -0.575 -19.861 1.00 71.06 87 ASN A O 1
ATOM 671 N N . THR A 1 88 ? 10.052 1.255 -21.058 1.00 70.69 88 THR A N 1
ATOM 672 C CA . THR A 1 88 ? 8.786 1.559 -20.384 1.00 70.69 88 THR A CA 1
ATOM 673 C C . THR A 1 88 ? 7.707 0.517 -20.650 1.00 70.69 88 THR A C 1
ATOM 675 O O . THR A 1 88 ? 6.816 0.364 -19.822 1.00 70.69 88 THR A O 1
ATOM 678 N N . ASP A 1 89 ? 7.818 -0.240 -21.744 1.00 74.50 89 ASP A N 1
ATOM 679 C CA . ASP A 1 89 ? 6.862 -1.292 -22.113 1.00 74.50 89 ASP A CA 1
ATOM 680 C C . ASP A 1 89 ? 6.939 -2.509 -21.177 1.00 74.50 89 ASP A C 1
ATOM 682 O O . ASP A 1 89 ? 6.045 -3.352 -21.164 1.00 74.50 89 ASP A O 1
ATOM 686 N N . LEU A 1 90 ? 8.006 -2.602 -20.376 1.00 71.69 90 LEU A N 1
ATOM 687 C CA . LEU A 1 90 ? 8.189 -3.635 -19.357 1.00 71.69 90 LEU A CA 1
ATOM 688 C C . LEU A 1 90 ? 7.461 -3.309 -18.047 1.00 71.69 90 LEU A C 1
ATOM 690 O O . LEU A 1 90 ? 7.298 -4.176 -17.194 1.00 71.69 90 LEU A O 1
ATOM 694 N N . ILE A 1 91 ? 7.036 -2.065 -17.843 1.00 74.06 91 ILE A N 1
ATOM 695 C CA . ILE A 1 91 ? 6.352 -1.666 -16.617 1.00 74.06 91 ILE A CA 1
ATOM 696 C C . ILE A 1 91 ? 4.862 -1.623 -16.921 1.00 74.06 91 ILE A C 1
ATOM 698 O O . ILE A 1 91 ? 4.441 -0.849 -17.771 1.00 74.06 91 ILE A O 1
ATOM 702 N N . ASP A 1 92 ? 4.064 -2.413 -16.199 1.00 77.56 92 ASP A N 1
ATOM 703 C CA . ASP A 1 92 ? 2.602 -2.306 -16.223 1.00 77.56 92 ASP A CA 1
ATOM 704 C C . ASP A 1 92 ? 2.109 -1.464 -15.023 1.00 77.56 92 ASP A C 1
ATOM 706 O O . ASP A 1 92 ? 2.071 -1.951 -13.882 1.00 77.56 92 ASP A O 1
ATOM 710 N N . PRO A 1 93 ? 1.701 -0.200 -15.259 1.00 76.38 93 PRO A N 1
ATOM 711 C CA . PRO A 1 93 ? 1.113 0.684 -14.255 1.00 76.38 93 PRO A CA 1
ATOM 712 C C . PRO A 1 93 ? -0.058 0.080 -13.486 1.00 76.38 93 PRO A C 1
ATOM 714 O O . PRO A 1 93 ? -0.206 0.285 -12.275 1.00 76.38 93 PRO A O 1
ATOM 717 N N . TRP A 1 94 ? -0.917 -0.654 -14.190 1.00 79.25 94 TRP A N 1
ATOM 718 C CA . TRP A 1 94 ? -2.174 -1.152 -13.652 1.00 79.25 94 TRP A CA 1
ATOM 719 C C . TRP A 1 94 ? -1.936 -2.317 -12.703 1.00 79.25 94 TRP A C 1
ATOM 721 O O . TRP A 1 94 ? -2.593 -2.394 -11.663 1.00 79.25 94 TRP A O 1
ATOM 731 N N . GLN A 1 95 ? -0.947 -3.161 -13.000 1.00 81.38 95 GLN A N 1
ATOM 732 C CA . GLN A 1 95 ? -0.519 -4.245 -12.114 1.00 81.38 95 GLN A CA 1
ATOM 733 C C . GLN A 1 95 ? 0.048 -3.708 -10.798 1.00 81.38 95 GLN A C 1
ATOM 735 O O . GLN A 1 95 ? -0.365 -4.145 -9.721 1.00 81.38 95 GLN A O 1
ATOM 740 N N . ILE A 1 96 ? 0.936 -2.710 -10.859 1.00 80.81 96 ILE A N 1
ATOM 741 C CA . ILE A 1 96 ? 1.539 -2.108 -9.659 1.00 80.81 96 ILE A CA 1
ATOM 742 C C . ILE A 1 96 ? 0.467 -1.420 -8.809 1.00 80.81 96 ILE A C 1
ATOM 744 O O . ILE A 1 96 ? 0.370 -1.652 -7.600 1.00 80.81 96 ILE A O 1
ATOM 748 N N . SER A 1 97 ? -0.361 -0.587 -9.441 1.00 84.00 97 SER A N 1
ATOM 749 C CA . SER A 1 97 ? -1.424 0.153 -8.761 1.00 84.00 97 SER A CA 1
ATOM 750 C C . SER A 1 97 ? -2.461 -0.787 -8.138 1.00 84.00 97 SER A C 1
ATOM 752 O O . SER A 1 97 ? -2.832 -0.614 -6.975 1.00 84.00 97 SER A O 1
ATOM 754 N N . GLY A 1 98 ? -2.870 -1.836 -8.860 1.00 85.81 98 GLY A N 1
ATOM 755 C CA . GLY A 1 98 ? -3.792 -2.859 -8.367 1.00 85.81 98 GLY A CA 1
ATOM 756 C C . GLY A 1 98 ? -3.236 -3.632 -7.170 1.00 85.81 98 GLY A C 1
ATOM 757 O O . GLY A 1 98 ? -3.926 -3.781 -6.159 1.00 85.81 98 GLY A O 1
ATOM 758 N N . GLY A 1 99 ? -1.969 -4.051 -7.237 1.00 85.94 99 GLY A N 1
ATOM 759 C CA . GLY A 1 99 ? -1.296 -4.745 -6.140 1.00 85.94 99 GLY A CA 1
ATOM 760 C C . GLY A 1 99 ? -1.205 -3.898 -4.868 1.00 85.94 99 GLY A C 1
ATOM 761 O O . GLY A 1 99 ? -1.570 -4.349 -3.781 1.00 85.94 99 GLY A O 1
ATOM 762 N N . ILE A 1 100 ? -0.793 -2.635 -4.993 1.00 85.44 100 ILE A N 1
ATOM 763 C CA . ILE A 1 100 ? -0.699 -1.708 -3.855 1.00 85.44 100 ILE A CA 1
ATOM 764 C C . ILE A 1 100 ? -2.088 -1.382 -3.289 1.00 85.44 100 ILE A C 1
ATOM 766 O O . ILE A 1 100 ? -2.271 -1.348 -2.070 1.00 85.44 100 ILE A O 1
ATOM 770 N N . HIS A 1 101 ? -3.086 -1.178 -4.151 1.00 88.56 101 HIS A N 1
ATOM 771 C CA . HIS A 1 101 ? -4.470 -0.963 -3.733 1.00 88.56 101 HIS A CA 1
ATOM 772 C C . HIS A 1 101 ? -4.986 -2.129 -2.881 1.00 88.56 101 HIS A C 1
ATOM 774 O O . HIS A 1 101 ? -5.588 -1.910 -1.828 1.00 88.56 101 HIS A O 1
ATOM 780 N N . GLN A 1 102 ? -4.690 -3.364 -3.292 1.00 90.19 102 GLN A N 1
ATOM 781 C CA . GLN A 1 102 ? -5.063 -4.566 -2.552 1.00 90.19 102 GLN A CA 1
ATOM 782 C C . GLN A 1 102 ? -4.381 -4.638 -1.177 1.00 90.19 102 GLN A C 1
ATOM 784 O O . GLN A 1 102 ? -5.037 -4.967 -0.187 1.00 90.19 102 GLN A O 1
ATOM 789 N N . VAL A 1 103 ? -3.099 -4.270 -1.080 1.00 90.44 103 VAL A N 1
ATOM 790 C CA . VAL A 1 103 ? -2.371 -4.204 0.202 1.00 90.44 103 VAL A CA 1
ATOM 791 C C . VAL A 1 103 ? -3.034 -3.216 1.167 1.00 90.44 103 VAL A C 1
ATOM 793 O O . VAL A 1 103 ? -3.285 -3.557 2.326 1.00 90.44 103 VAL A O 1
ATOM 796 N N . TYR A 1 104 ? -3.368 -2.009 0.704 1.00 90.38 104 TYR A N 1
ATOM 797 C CA . TYR A 1 104 ? -4.036 -1.015 1.548 1.00 90.38 104 TYR A CA 1
ATOM 798 C C . TYR A 1 104 ? -5.449 -1.428 1.944 1.00 90.38 104 TYR A C 1
ATOM 800 O O . TYR A 1 104 ? -5.845 -1.212 3.090 1.00 90.38 104 TYR A O 1
AT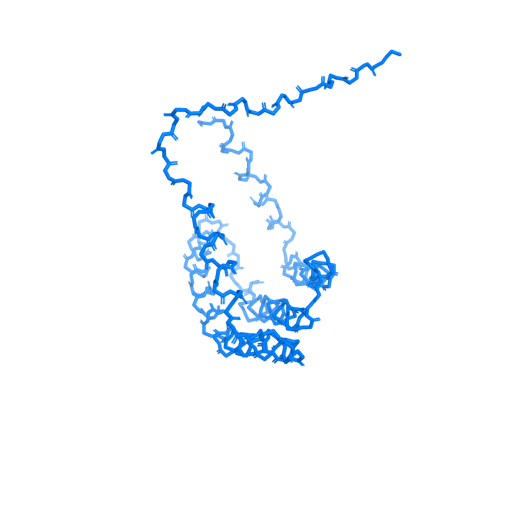OM 808 N N . LYS A 1 105 ? -6.197 -2.052 1.033 1.00 91.88 105 LYS A N 1
ATOM 809 C CA . LYS A 1 105 ? -7.523 -2.593 1.333 1.00 91.88 105 LYS A CA 1
ATOM 810 C C . LYS A 1 105 ? -7.458 -3.597 2.487 1.00 91.88 105 LYS A C 1
ATOM 812 O O . LYS A 1 105 ? -8.167 -3.420 3.474 1.00 91.88 105 LYS A O 1
ATOM 817 N N . LEU A 1 106 ? -6.548 -4.570 2.415 1.00 91.19 106 LEU A N 1
ATOM 818 C CA . LEU A 1 106 ? -6.345 -5.567 3.474 1.00 91.19 106 LEU A CA 1
ATOM 819 C C . LEU A 1 106 ? -5.930 -4.931 4.806 1.00 91.19 106 LEU A C 1
ATOM 821 O O . LEU A 1 106 ? -6.382 -5.360 5.867 1.00 91.19 106 LEU A O 1
ATOM 825 N N . ALA A 1 107 ? -5.094 -3.891 4.767 1.00 90.38 107 ALA A N 1
ATOM 826 C CA . ALA A 1 107 ? -4.698 -3.164 5.968 1.00 90.38 107 ALA A CA 1
ATOM 827 C C . ALA A 1 107 ? -5.888 -2.442 6.628 1.00 90.38 107 ALA A C 1
ATOM 829 O O . ALA A 1 107 ? -6.030 -2.486 7.851 1.00 90.38 107 ALA A O 1
ATOM 830 N N . ILE A 1 108 ? -6.754 -1.803 5.833 1.00 90.31 108 ILE A N 1
ATOM 831 C CA . ILE A 1 108 ? -7.943 -1.093 6.328 1.00 90.31 108 ILE A CA 1
ATOM 832 C C . ILE A 1 108 ? -8.982 -2.079 6.880 1.00 90.31 108 ILE A C 1
ATOM 834 O O . ILE A 1 108 ? -9.580 -1.818 7.925 1.00 90.31 108 ILE A O 1
ATOM 838 N N . GLU A 1 109 ? -9.170 -3.224 6.225 1.00 90.75 109 GLU A N 1
ATOM 839 C CA . GLU A 1 109 ? -10.049 -4.300 6.701 1.00 90.75 109 GLU A CA 1
ATOM 840 C C . GLU A 1 109 ? -9.544 -4.880 8.030 1.00 90.75 109 GLU A C 1
ATOM 842 O O . GLU A 1 109 ? -10.289 -4.937 9.007 1.00 90.75 109 GLU A O 1
ATOM 847 N N . ALA A 1 110 ? -8.251 -5.199 8.134 1.00 88.06 110 ALA A N 1
ATOM 848 C CA . ALA A 1 110 ? -7.666 -5.699 9.379 1.00 88.06 110 ALA A CA 1
ATOM 849 C C . ALA A 1 110 ? -7.692 -4.653 10.515 1.00 88.06 110 ALA A C 1
ATOM 851 O O . ALA A 1 110 ? -7.822 -5.013 11.688 1.00 88.06 110 ALA A O 1
ATOM 852 N N . TYR A 1 111 ? -7.614 -3.360 10.181 1.00 87.38 111 TYR A N 1
ATOM 853 C CA . TYR A 1 111 ? -7.826 -2.264 11.130 1.00 87.38 111 TYR A CA 1
ATOM 854 C C . TYR A 1 111 ? -9.275 -2.210 11.639 1.00 87.38 111 TYR A C 1
ATOM 856 O O . TYR A 1 111 ? -9.496 -2.036 12.842 1.00 87.38 111 TYR A O 1
ATOM 864 N N . ALA A 1 112 ? -10.262 -2.385 10.754 1.00 87.31 112 ALA A N 1
ATOM 865 C CA . ALA A 1 112 ? -11.672 -2.462 11.136 1.00 87.31 112 ALA A CA 1
ATOM 866 C C . ALA A 1 112 ? -11.953 -3.656 12.064 1.00 87.31 112 ALA A C 1
ATOM 868 O O . ALA A 1 112 ? -12.697 -3.510 13.029 1.00 87.31 112 ALA A O 1
ATOM 869 N N . GLU A 1 113 ? -11.286 -4.788 11.836 1.00 87.75 113 GLU A N 1
ATOM 870 C CA . GLU A 1 113 ? -11.347 -6.002 12.666 1.00 87.75 113 GLU A CA 1
ATOM 871 C C . GLU A 1 113 ? -10.580 -5.899 14.000 1.00 87.75 113 GLU A C 1
ATOM 873 O O . GLU A 1 113 ? -10.439 -6.889 14.716 1.00 87.75 113 GLU A O 1
ATOM 878 N N . GLN A 1 114 ? -10.049 -4.722 14.343 1.00 86.19 114 GLN A N 1
ATOM 879 C CA . GLN A 1 114 ? -9.268 -4.484 15.562 1.00 86.19 114 GLN A CA 1
ATOM 880 C C . GLN A 1 114 ? -8.017 -5.368 15.705 1.00 86.19 114 GLN A C 1
ATOM 882 O O . GLN A 1 114 ? -7.577 -5.667 16.819 1.00 86.19 114 GLN A O 1
ATOM 887 N N . GLN A 1 115 ? -7.410 -5.792 14.596 1.00 86.44 115 GLN A N 1
ATOM 888 C CA . GLN A 1 115 ? -6.201 -6.603 14.676 1.00 86.44 115 GLN A CA 1
ATOM 889 C C . GLN A 1 115 ? -5.022 -5.781 15.198 1.00 86.44 115 GLN A C 1
ATOM 891 O O . GLN A 1 115 ? -4.876 -4.595 14.898 1.00 86.44 115 GLN A O 1
ATOM 896 N N . SER A 1 116 ? -4.152 -6.420 15.984 1.00 87.50 116 SER A N 1
ATOM 897 C CA . SER A 1 116 ? -2.937 -5.762 16.460 1.00 87.50 116 SER A CA 1
ATOM 898 C C . SER A 1 116 ? -2.036 -5.379 15.276 1.00 87.50 116 SER A C 1
ATOM 900 O O . SER A 1 116 ? -2.001 -6.112 14.282 1.00 87.50 116 SER A O 1
ATOM 902 N N . PRO A 1 117 ? -1.248 -4.291 15.372 1.00 86.62 117 PRO A N 1
ATOM 903 C CA . PRO A 1 117 ? -0.357 -3.861 14.290 1.00 86.62 117 PRO A CA 1
ATOM 904 C C . PRO A 1 117 ? 0.546 -4.983 13.766 1.00 86.62 117 PRO A C 1
ATOM 906 O O . PRO A 1 117 ? 0.735 -5.125 12.563 1.00 86.62 117 PRO A O 1
ATOM 909 N N . TYR A 1 118 ? 1.030 -5.844 14.664 1.00 88.44 118 TYR A N 1
ATOM 910 C CA . TYR A 1 118 ? 1.833 -7.010 14.303 1.00 88.44 118 TYR A CA 1
ATOM 911 C C . TYR A 1 118 ? 1.076 -8.008 13.410 1.00 88.44 118 TYR A C 1
ATOM 913 O O . TYR A 1 118 ? 1.619 -8.508 12.426 1.00 88.44 118 TYR A O 1
ATOM 921 N N . ARG A 1 119 ? -0.203 -8.276 13.706 1.00 86.44 119 ARG A N 1
ATOM 922 C CA . ARG A 1 119 ? -1.039 -9.162 12.881 1.00 86.44 119 ARG A CA 1
ATOM 923 C C . ARG A 1 119 ? -1.367 -8.556 11.525 1.00 86.44 119 ARG A C 1
ATOM 925 O O . ARG A 1 119 ? -1.365 -9.286 10.537 1.00 86.44 119 ARG A O 1
ATOM 932 N N . ILE A 1 120 ? -1.574 -7.242 11.470 1.00 89.19 120 ILE A N 1
ATOM 933 C CA . ILE A 1 120 ? -1.755 -6.523 10.206 1.00 89.19 120 ILE A CA 1
ATOM 934 C C . ILE A 1 120 ? -0.509 -6.706 9.335 1.00 89.19 120 ILE A C 1
ATOM 936 O O . ILE A 1 120 ? -0.632 -7.147 8.196 1.00 89.19 120 ILE A O 1
ATOM 940 N N . VAL A 1 121 ? 0.688 -6.465 9.885 1.00 89.38 121 VAL A N 1
ATOM 941 C CA . VAL A 1 121 ? 1.963 -6.639 9.166 1.00 89.38 121 VAL A CA 1
ATOM 942 C C . VAL A 1 121 ? 2.116 -8.067 8.641 1.00 89.38 121 VAL A C 1
ATOM 944 O O . VAL A 1 121 ? 2.419 -8.254 7.463 1.00 89.38 121 VAL A O 1
ATOM 947 N N . ASN A 1 122 ? 1.843 -9.079 9.464 1.00 90.44 122 ASN A N 1
ATOM 948 C CA . ASN A 1 122 ? 1.941 -10.476 9.035 1.00 90.44 122 ASN A CA 1
ATOM 949 C C . ASN A 1 122 ? 0.940 -10.843 7.930 1.00 90.44 122 ASN A C 1
ATOM 951 O O . ASN A 1 122 ? 1.255 -11.690 7.100 1.00 90.44 122 ASN A O 1
ATOM 955 N N . LYS A 1 123 ? -0.238 -10.208 7.887 1.00 88.44 123 LYS A N 1
ATOM 956 C CA . LYS A 1 123 ? -1.219 -10.413 6.811 1.00 88.44 123 LYS A CA 1
ATOM 957 C C . LYS A 1 123 ? -0.825 -9.726 5.505 1.00 88.44 123 LYS A C 1
ATOM 959 O O . LYS A 1 123 ? -1.003 -10.308 4.442 1.00 88.44 123 LYS A O 1
ATOM 964 N N . ILE A 1 124 ? -0.303 -8.502 5.570 1.00 91.06 124 ILE A N 1
ATOM 965 C CA . ILE A 1 124 ? 0.019 -7.717 4.366 1.00 91.06 124 ILE A CA 1
ATOM 966 C C . ILE A 1 124 ? 1.371 -8.089 3.749 1.00 91.06 124 ILE A C 1
ATOM 968 O O . ILE A 1 124 ? 1.544 -7.947 2.542 1.00 91.06 124 ILE A O 1
ATOM 972 N N . SER A 1 125 ? 2.334 -8.554 4.553 1.00 88.44 125 SER A N 1
ATOM 973 C CA . SER A 1 125 ? 3.713 -8.790 4.096 1.00 88.44 125 SER A CA 1
ATOM 974 C C . SER A 1 125 ? 3.823 -9.835 2.978 1.00 88.44 125 SER A C 1
ATOM 976 O O . SER A 1 125 ? 4.561 -9.575 2.027 1.00 88.44 125 SER A O 1
ATOM 978 N N . PRO A 1 126 ? 3.101 -10.975 3.019 1.00 91.25 126 PRO A N 1
ATOM 979 C CA . PRO A 1 126 ? 3.114 -11.942 1.923 1.00 91.25 126 PRO A CA 1
ATOM 980 C C . PRO A 1 126 ? 2.578 -11.347 0.618 1.00 91.25 126 PRO A C 1
ATOM 982 O O . PRO A 1 126 ? 3.240 -11.447 -0.409 1.00 91.25 126 PRO A O 1
ATOM 985 N N . VAL A 1 127 ? 1.444 -10.642 0.685 1.00 89.31 127 VAL A N 1
ATOM 986 C CA . VAL A 1 127 ? 0.806 -10.002 -0.478 1.00 89.31 127 VAL A CA 1
ATOM 987 C C . VAL A 1 127 ? 1.722 -8.942 -1.085 1.00 89.31 127 VAL A C 1
ATOM 989 O O . VAL A 1 127 ? 1.923 -8.900 -2.293 1.00 89.31 127 VAL A O 1
ATOM 992 N N . LEU A 1 128 ? 2.348 -8.113 -0.248 1.00 87.25 128 LEU A N 1
ATOM 993 C CA . LEU A 1 128 ? 3.331 -7.135 -0.708 1.00 87.25 128 LEU A CA 1
ATOM 994 C C . LEU A 1 128 ? 4.552 -7.813 -1.350 1.00 87.25 128 LEU A C 1
ATOM 996 O O . LEU A 1 128 ? 5.093 -7.314 -2.334 1.00 87.25 128 LEU A O 1
ATOM 1000 N N . GLY A 1 129 ? 4.986 -8.949 -0.802 1.00 85.94 129 GLY A N 1
ATOM 1001 C CA . GLY A 1 129 ? 6.058 -9.762 -1.365 1.00 85.94 129 GLY A CA 1
ATOM 1002 C C . GLY A 1 129 ? 5.710 -10.328 -2.742 1.00 85.94 129 GLY A C 1
ATOM 1003 O O . GLY A 1 129 ? 6.564 -10.313 -3.623 1.00 85.94 129 GLY A O 1
ATOM 1004 N N . GLU A 1 130 ? 4.475 -10.780 -2.945 1.00 87.50 130 GLU A N 1
ATOM 1005 C CA . GLU A 1 130 ? 3.971 -11.255 -4.240 1.00 87.50 130 GLU A CA 1
ATOM 1006 C C . GLU A 1 130 ? 3.906 -10.130 -5.271 1.00 87.50 130 GLU A C 1
ATOM 1008 O O . GLU A 1 130 ? 4.466 -10.280 -6.353 1.00 87.50 130 GLU A O 1
ATOM 1013 N N . VAL A 1 131 ? 3.332 -8.978 -4.910 1.00 85.31 131 VAL A N 1
ATOM 1014 C CA . VAL A 1 131 ? 3.299 -7.785 -5.777 1.00 85.31 131 VAL A CA 1
ATOM 1015 C C . VAL A 1 131 ? 4.714 -7.345 -6.145 1.00 85.31 131 VAL A C 1
ATOM 1017 O O . VAL A 1 131 ? 4.994 -7.000 -7.288 1.00 85.31 131 VAL A O 1
ATOM 1020 N N . ARG A 1 132 ? 5.648 -7.377 -5.189 1.00 82.88 132 ARG A N 1
ATOM 1021 C CA . ARG A 1 132 ? 7.049 -7.071 -5.479 1.00 82.88 132 ARG A CA 1
ATOM 1022 C C . ARG A 1 132 ? 7.637 -8.084 -6.454 1.00 82.88 132 ARG A C 1
ATOM 1024 O O . ARG A 1 132 ? 8.286 -7.665 -7.403 1.00 82.88 132 ARG A O 1
ATOM 1031 N N . LYS A 1 133 ? 7.414 -9.383 -6.229 1.00 84.06 133 LYS A N 1
ATOM 1032 C CA . LYS A 1 133 ? 7.918 -10.452 -7.099 1.00 84.06 133 LYS A CA 1
ATOM 1033 C C . LYS A 1 133 ? 7.414 -10.289 -8.526 1.00 84.06 133 LYS A C 1
ATOM 1035 O O . LYS A 1 133 ? 8.255 -10.237 -9.413 1.00 84.06 133 LYS A O 1
ATOM 1040 N N . SER A 1 134 ? 6.107 -10.118 -8.725 1.00 80.62 134 SER A N 1
ATOM 1041 C CA . SER A 1 134 ? 5.506 -9.986 -10.059 1.00 80.62 134 SER A CA 1
ATOM 1042 C C . SER A 1 134 ? 6.048 -8.785 -10.835 1.00 80.62 134 SER A C 1
ATOM 1044 O O . SER A 1 134 ? 6.181 -8.845 -12.049 1.00 80.62 134 SER A O 1
ATOM 1046 N N . VAL A 1 135 ? 6.406 -7.704 -10.137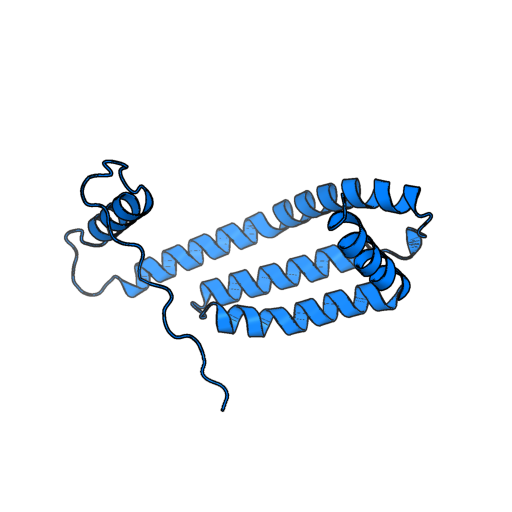 1.00 72.12 135 VAL A N 1
ATOM 1047 C CA . VAL A 1 135 ? 7.003 -6.508 -10.748 1.00 72.12 135 VAL A CA 1
ATOM 1048 C C . VAL A 1 135 ? 8.500 -6.696 -11.019 1.00 72.12 135 VAL A C 1
ATOM 1050 O O . VAL A 1 135 ? 9.008 -6.222 -12.029 1.00 72.12 135 VAL A O 1
ATOM 1053 N N . THR A 1 136 ? 9.227 -7.396 -10.143 1.00 71.38 136 THR A N 1
ATOM 1054 C CA . THR A 1 136 ? 10.677 -7.635 -10.301 1.00 71.38 136 THR A CA 1
ATOM 1055 C C . THR A 1 136 ? 11.030 -8.805 -11.217 1.00 71.38 136 THR A C 1
ATOM 1057 O O . THR A 1 136 ? 12.169 -8.893 -11.662 1.00 71.38 136 THR A O 1
ATOM 1060 N N . GLU A 1 137 ? 10.089 -9.704 -11.498 1.00 68.19 137 GLU A N 1
ATOM 1061 C CA . GLU A 1 137 ? 10.285 -10.828 -12.424 1.00 68.19 137 GLU A CA 1
ATOM 1062 C C . GLU A 1 137 ? 10.496 -10.346 -13.867 1.00 68.19 137 GLU A C 1
ATOM 1064 O O . GLU A 1 137 ? 11.140 -11.027 -14.660 1.00 68.19 137 GLU A O 1
ATOM 1069 N N . ILE A 1 138 ? 10.032 -9.131 -14.174 1.00 63.25 138 ILE A N 1
ATOM 1070 C CA . ILE A 1 138 ? 10.156 -8.507 -15.491 1.00 63.25 138 ILE A CA 1
ATOM 1071 C C . ILE A 1 138 ? 11.581 -7.977 -15.747 1.00 63.25 138 ILE A C 1
ATOM 1073 O O . ILE A 1 138 ? 12.040 -7.990 -16.887 1.00 63.25 138 ILE A O 1
ATOM 1077 N N . ASP A 1 139 ? 12.310 -7.555 -14.704 1.00 58.19 139 ASP A N 1
ATOM 1078 C CA . ASP A 1 139 ? 13.712 -7.140 -14.830 1.00 58.19 139 ASP A CA 1
ATOM 1079 C C . ASP A 1 139 ? 14.505 -7.286 -13.508 1.00 58.19 139 ASP A C 1
ATOM 1081 O O . ASP A 1 139 ? 14.309 -6.502 -12.566 1.00 58.19 139 ASP A O 1
ATOM 1085 N N . PRO A 1 140 ? 15.474 -8.221 -13.433 1.00 58.78 140 PRO A N 1
ATOM 1086 C CA . PRO A 1 140 ? 16.387 -8.355 -12.298 1.00 58.78 140 PRO A CA 1
ATOM 1087 C C . PRO A 1 140 ? 17.299 -7.133 -12.083 1.00 58.78 140 PRO A C 1
ATOM 1089 O O . PRO A 1 140 ? 17.774 -6.924 -10.961 1.00 58.78 140 PRO A O 1
ATOM 1092 N N . ALA A 1 141 ? 17.565 -6.323 -13.119 1.00 57.03 141 ALA A N 1
ATOM 1093 C CA . ALA A 1 141 ? 18.456 -5.163 -13.035 1.00 57.03 141 ALA A CA 1
ATOM 1094 C C . ALA A 1 141 ? 17.847 -3.999 -12.234 1.00 57.03 141 ALA A C 1
ATOM 1096 O O . ALA A 1 141 ? 18.583 -3.216 -11.625 1.00 57.03 141 ALA A O 1
ATOM 1097 N N . SER A 1 142 ? 16.518 -3.943 -12.110 1.00 54.16 142 SER A N 1
ATOM 1098 C CA . SER A 1 142 ? 15.828 -3.005 -11.220 1.00 54.16 142 SER A CA 1
ATOM 1099 C C . SER A 1 142 ? 16.334 -3.097 -9.769 1.00 54.16 142 SER A C 1
ATOM 1101 O O . SER A 1 142 ? 16.596 -2.070 -9.143 1.00 54.16 142 SER A O 1
ATOM 1103 N N . LEU A 1 143 ? 16.608 -4.300 -9.241 1.00 52.09 143 LEU A N 1
ATOM 1104 C CA . LEU A 1 143 ? 17.201 -4.480 -7.905 1.00 52.09 143 LEU A CA 1
ATOM 1105 C C . LEU A 1 143 ? 18.623 -3.909 -7.802 1.00 52.09 143 LEU A C 1
ATOM 1107 O O . LEU A 1 143 ? 19.011 -3.444 -6.729 1.00 52.09 143 LEU A O 1
ATOM 1111 N N . ALA A 1 144 ? 19.397 -3.924 -8.889 1.00 51.38 144 ALA A N 1
ATOM 1112 C CA . ALA A 1 144 ? 20.748 -3.371 -8.921 1.00 51.38 144 ALA A CA 1
ATOM 1113 C C . ALA A 1 144 ? 20.740 -1.831 -8.888 1.00 51.38 144 ALA A C 1
ATOM 1115 O O . ALA A 1 144 ? 21.548 -1.242 -8.169 1.00 51.38 144 ALA A O 1
ATOM 1116 N N . LEU A 1 145 ? 19.778 -1.179 -9.556 1.00 49.44 145 LEU A N 1
ATOM 1117 C CA . LEU A 1 145 ? 19.568 0.276 -9.484 1.00 49.44 145 LEU A CA 1
ATOM 1118 C C . LEU A 1 145 ? 19.217 0.744 -8.061 1.00 49.44 145 LEU A C 1
ATOM 1120 O O . LEU A 1 145 ? 19.822 1.691 -7.552 1.00 49.44 145 LEU A O 1
ATOM 1124 N N . TRP A 1 146 ? 18.314 0.038 -7.370 1.00 45.59 146 TRP A N 1
ATOM 1125 C CA . TRP A 1 146 ? 17.983 0.340 -5.967 1.00 45.59 146 TRP A CA 1
ATOM 1126 C C . TRP A 1 146 ? 19.151 0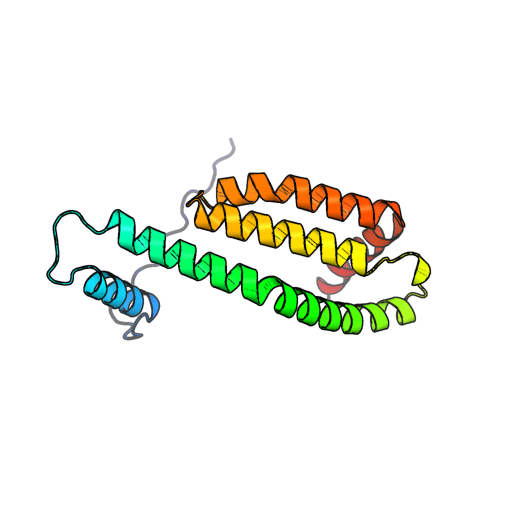.075 -5.008 1.00 45.59 146 TRP A C 1
ATOM 1128 O O . TRP A 1 146 ? 19.265 0.735 -3.974 1.00 45.59 146 TRP A O 1
ATOM 1138 N N . ARG A 1 147 ? 20.042 -0.864 -5.346 1.00 43.50 147 ARG A N 1
ATOM 1139 C CA . ARG A 1 147 ? 21.230 -1.187 -4.546 1.00 43.50 147 ARG A CA 1
ATOM 1140 C C . ARG A 1 147 ? 22.366 -0.181 -4.748 1.00 43.50 147 ARG A C 1
ATOM 1142 O O . ARG A 1 147 ? 23.096 0.081 -3.799 1.00 43.50 147 ARG A O 1
ATOM 1149 N N . CYS A 1 148 ? 22.495 0.413 -5.936 1.00 42.97 148 CYS A N 1
ATOM 1150 C CA . CYS A 1 148 ? 23.591 1.331 -6.253 1.00 42.97 148 CYS A CA 1
ATOM 1151 C C . CYS A 1 148 ? 23.415 2.726 -5.623 1.00 42.97 148 CYS A C 1
ATOM 1153 O O . CYS A 1 148 ? 24.398 3.314 -5.179 1.00 42.97 148 CYS A O 1
ATOM 1155 N N . ASN A 1 149 ? 22.180 3.234 -5.506 1.00 41.53 149 ASN A N 1
ATOM 1156 C CA . ASN A 1 149 ? 21.914 4.606 -5.038 1.00 41.53 149 ASN A CA 1
ATOM 1157 C C . ASN A 1 149 ? 21.970 4.805 -3.506 1.00 41.53 149 ASN A C 1
ATOM 1159 O O . ASN A 1 149 ? 22.038 5.937 -3.032 1.00 41.53 149 ASN A O 1
ATOM 1163 N N . ILE A 1 150 ? 21.950 3.728 -2.711 1.00 46.91 150 ILE A N 1
ATOM 1164 C CA . ILE A 1 150 ? 22.056 3.818 -1.240 1.00 46.91 150 ILE A CA 1
ATOM 1165 C C . ILE A 1 150 ? 23.512 4.026 -0.797 1.00 46.91 150 ILE A C 1
ATOM 1167 O O . ILE A 1 150 ? 23.768 4.714 0.188 1.00 46.91 150 ILE A O 1
ATOM 1171 N N . THR A 1 151 ? 24.479 3.493 -1.542 1.00 45.97 151 THR A N 1
ATOM 1172 C CA . THR A 1 151 ? 25.909 3.617 -1.216 1.00 45.97 151 THR A CA 1
ATOM 1173 C C . THR A 1 151 ? 26.539 4.93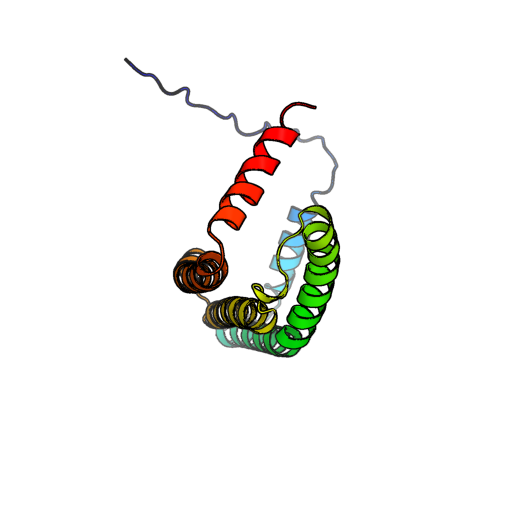7 -1.652 1.00 45.97 151 THR A C 1
ATOM 1175 O O . THR A 1 151 ? 27.530 5.347 -1.059 1.00 45.97 151 THR A O 1
ATOM 1178 N N . THR A 1 152 ? 25.974 5.640 -2.634 1.00 44.97 152 THR A N 1
ATOM 1179 C CA . THR A 1 152 ? 26.528 6.910 -3.143 1.00 44.97 152 THR A CA 1
ATOM 1180 C C . THR A 1 152 ? 26.094 8.149 -2.363 1.00 44.97 152 THR A C 1
ATOM 1182 O O . THR A 1 152 ? 26.635 9.222 -2.600 1.00 44.97 152 THR A O 1
ATOM 1185 N N . ARG A 1 153 ? 25.158 8.034 -1.409 1.00 43.88 153 ARG A N 1
ATOM 1186 C CA . ARG A 1 153 ? 24.719 9.165 -0.565 1.00 43.88 153 ARG A CA 1
ATOM 1187 C C . ARG A 1 153 ? 25.269 9.147 0.864 1.00 43.88 153 ARG A C 1
ATOM 1189 O O . ARG A 1 153 ? 24.879 9.983 1.668 1.00 43.88 153 ARG A O 1
ATOM 1196 N N . ALA A 1 154 ? 26.153 8.200 1.177 1.00 44.88 154 ALA A N 1
ATOM 1197 C CA . ALA A 1 154 ? 26.838 8.104 2.468 1.00 44.88 154 ALA A CA 1
ATOM 1198 C C . ALA A 1 154 ? 28.270 8.683 2.438 1.00 44.88 154 ALA A C 1
ATOM 1200 O O . ALA A 1 154 ? 28.995 8.574 3.424 1.00 44.88 154 ALA A O 1
ATOM 1201 N N . SER A 1 155 ? 28.689 9.276 1.316 1.00 46.34 155 SER A N 1
ATOM 1202 C CA . SER A 1 155 ? 30.061 9.748 1.082 1.00 46.34 155 SER A CA 1
ATOM 1203 C C . SER A 1 155 ? 30.141 11.133 0.419 1.00 46.34 155 SER A C 1
ATOM 1205 O O . SER A 1 155 ? 31.104 11.431 -0.286 1.00 46.34 155 SER A O 1
ATOM 1207 N N . SER A 1 156 ? 29.153 12.005 0.639 1.00 41.50 156 SER A N 1
ATOM 1208 C CA . SER A 1 156 ? 29.230 13.436 0.294 1.00 41.50 156 SER A CA 1
ATOM 1209 C C . SER A 1 156 ? 28.707 14.300 1.426 1.00 41.50 156 SER A C 1
ATOM 1211 O O . SER A 1 156 ? 27.691 13.894 2.033 1.00 41.50 156 SER A O 1
#

Radius of gyration: 23.53 Å; chains: 1; bounding box: 57×38×58 Å

Foldseek 3Di:
DDDDDDDPDDDPDDVPPPPPPPVVVVVVVVVVVVPPPDDDDCPVVVVLVVLVVVLVVCLVCLVVVLVVVLVVVCVVVVVVCVVVVPDPVLADSCLLSVLVSVLVNLLSVCSSVVHDPVVNCVVSVVSVVVSVCVSCVSDVCVVVVVVVVVVVVVPD

Sequence (156 aa):
MTTYPSSVQPTQFDPLSHSVDLSVSFAQKYIAKMKGPGGGGVEDNFVERRRAGMAKKMLESLRSVSAQSWIKTENLLSKILVEHGVNTDLIDPWQISGGIHQVYKLAIEAYAEQQSPYRIVNKISPVLGEVRKSVTEIDPASLALWRCNITTRASS

pLDDT: mean 72.03, std 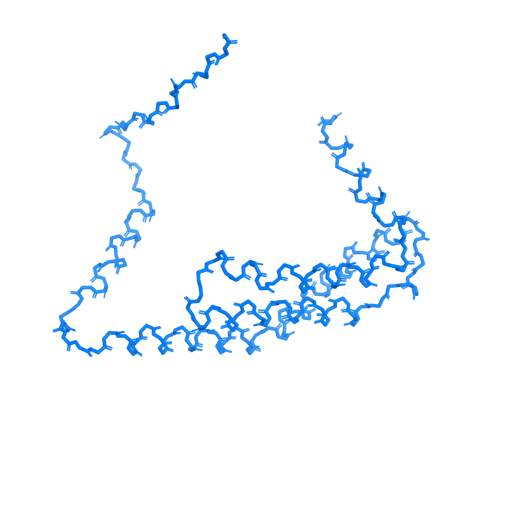16.6, range [39.56, 91.88]

Secondary structure (DSSP, 8-state):
--------------TT-----HHHHHHHHHHHHHTSS--SS-HHHHHHHHHHHHHHHHHHHHHHHHHHHHHHHHHHHHHHHHHHT--GGG--HHHHHHHHHHHHHHHHHHHHTT--HHHHHHHHHHHHHHHHHHHHSS-THHHHHHHHHHHTTS--